Protein AF-A0A7X6MVQ8-F1 (afdb_monomer_lite)

pLDDT: mean 92.07, std 9.12, range [51.03, 98.12]

Organism: NCBI:txid1936207

Secondary structure (DSSP, 8-state):
-HHHHHHHHHHHHHHHHHHHHHHHHHHHHHHHHHHHHHHHHHHHHHHHHHHHHHHHHHHHHHHHHHHHHHHHHHHHHHHHHHHHHHHHTHHHHHH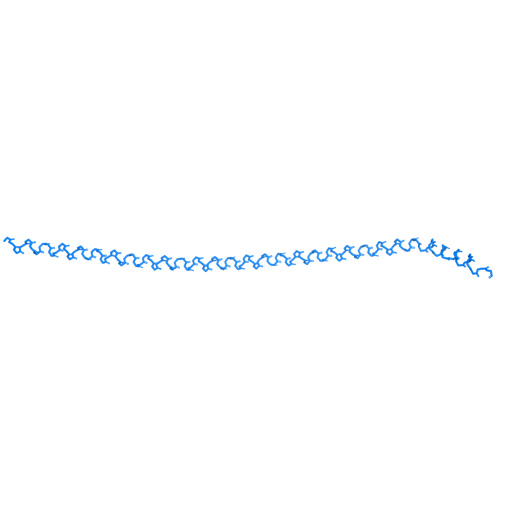HHHHHHHHHH--

Sequence (107 aa):
MANTTLAMMQAIEAEAQAVLAGYELEIDTLKKQAEQDLSALAQAYDQETTEEVARQEEIAQVELERLRQEIQATISANEAAVREALTDRKDDLVQAIVEKVVARYGH

Radius of gyration: 45.19 Å; chains: 1; bounding box: 76×21×135 Å

Foldseek 3Di:
DVVVVVVVVVVVVVVVVVVVVVVVVVVVVVVVVVVVVVVVVVVVVVVVVVVVVVVVVVVVVVVVVVVVVVVVVVVVVVVVVVVVVCVVCVVVVVVVVVVVCCVVPVD

Structure (mmCIF, N/CA/C/O backbone):
data_AF-A0A7X6MVQ8-F1
#
_entry.id   AF-A0A7X6MVQ8-F1
#
loop_
_atom_site.group_PDB
_atom_site.id
_atom_site.type_symbol
_atom_site.label_atom_id
_atom_site.label_alt_id
_atom_site.label_comp_id
_atom_site.label_asym_id
_atom_site.label_entity_id
_atom_site.label_seq_id
_atom_site.pdbx_PDB_ins_code
_atom_site.Cartn_x
_atom_site.Cartn_y
_atom_site.Cartn_z
_atom_site.occupancy
_atom_site.B_iso_or_equiv
_atom_site.auth_seq_id
_atom_site.auth_comp_id
_atom_site.auth_asym_id
_atom_site.auth_atom_id
_atom_site.pdbx_PDB_model_num
ATOM 1 N N . MET A 1 1 ? -39.024 -5.593 64.700 1.00 51.03 1 MET A N 1
ATOM 2 C CA . MET A 1 1 ? -37.770 -6.256 64.284 1.00 51.03 1 MET A CA 1
ATOM 3 C C . MET A 1 1 ? -37.847 -6.807 62.856 1.00 51.03 1 MET A C 1
ATOM 5 O O . MET A 1 1 ? -36.961 -6.501 62.083 1.00 51.03 1 MET A O 1
ATOM 9 N N . ALA A 1 2 ? -38.884 -7.560 62.455 1.00 58.03 2 ALA A N 1
ATOM 10 C CA . ALA A 1 2 ? -38.951 -8.125 61.092 1.00 58.03 2 ALA A CA 1
ATOM 11 C C . ALA A 1 2 ? -39.101 -7.075 59.962 1.00 58.03 2 ALA A C 1
ATOM 13 O O . ALA A 1 2 ? -38.436 -7.181 58.936 1.00 58.03 2 ALA A O 1
ATOM 14 N N . ASN A 1 3 ? -39.901 -6.018 60.173 1.00 62.91 3 ASN A N 1
ATOM 15 C CA . ASN A 1 3 ? -40.107 -4.957 59.169 1.00 62.91 3 ASN A CA 1
ATOM 16 C C . ASN A 1 3 ? -38.849 -4.126 58.862 1.00 62.91 3 ASN A C 1
ATOM 18 O O . ASN A 1 3 ? -38.723 -3.597 57.765 1.00 62.91 3 ASN A O 1
ATOM 22 N N . THR A 1 4 ? -37.914 -4.006 59.806 1.00 76.94 4 THR A N 1
ATOM 23 C CA . THR A 1 4 ? -36.676 -3.233 59.614 1.00 76.94 4 THR A CA 1
ATOM 24 C C . THR A 1 4 ? -35.639 -4.005 58.800 1.00 76.94 4 THR A C 1
ATOM 26 O O . THR A 1 4 ? -34.934 -3.411 57.995 1.00 76.94 4 THR A O 1
ATOM 29 N N . THR A 1 5 ? -35.578 -5.330 58.953 1.00 82.88 5 THR A N 1
ATOM 30 C CA . THR A 1 5 ? -34.647 -6.177 58.192 1.00 82.88 5 THR A CA 1
ATOM 31 C C . THR A 1 5 ? -35.041 -6.274 56.718 1.00 82.88 5 THR A C 1
ATOM 33 O O . THR A 1 5 ? -34.176 -6.159 55.855 1.00 82.88 5 THR A O 1
ATOM 36 N N . LEU A 1 6 ? -36.338 -6.413 56.418 1.00 88.62 6 LEU A N 1
ATOM 37 C CA . LEU A 1 6 ? -36.832 -6.459 55.037 1.00 88.62 6 LEU A CA 1
ATOM 38 C C . LEU A 1 6 ? -36.571 -5.137 54.292 1.00 88.62 6 LEU A C 1
ATOM 40 O O . LEU A 1 6 ? -36.106 -5.150 53.157 1.00 88.62 6 LEU A O 1
ATOM 44 N N . ALA A 1 7 ? -36.808 -3.997 54.950 1.00 87.88 7 ALA A N 1
ATOM 45 C CA . ALA A 1 7 ? -36.549 -2.677 54.374 1.00 87.88 7 ALA A CA 1
ATOM 46 C C . ALA A 1 7 ? -35.053 -2.442 54.088 1.00 87.88 7 ALA A C 1
ATOM 48 O O . ALA A 1 7 ? -34.707 -1.869 53.059 1.00 87.88 7 ALA A O 1
ATOM 49 N N . MET A 1 8 ? -34.158 -2.922 54.963 1.00 90.56 8 MET A N 1
ATOM 50 C CA . MET A 1 8 ? -32.712 -2.864 54.711 1.00 90.56 8 MET A CA 1
ATOM 51 C C . MET A 1 8 ? -32.296 -3.740 53.525 1.00 90.56 8 MET A C 1
ATOM 53 O O . MET A 1 8 ? -31.479 -3.306 52.721 1.00 90.56 8 MET A O 1
ATOM 57 N N . MET A 1 9 ? -32.868 -4.940 53.381 1.00 91.12 9 MET A N 1
ATOM 58 C CA . MET A 1 9 ? -32.602 -5.798 52.218 1.00 91.12 9 MET A CA 1
ATOM 59 C C . MET A 1 9 ? -33.041 -5.133 50.909 1.00 91.12 9 MET A C 1
ATOM 61 O O . MET A 1 9 ? -32.263 -5.100 49.962 1.00 91.12 9 MET A O 1
ATOM 65 N N . GLN A 1 10 ? -34.229 -4.523 50.878 1.00 92.81 10 GLN A N 1
ATOM 66 C CA . GLN A 1 10 ? -34.721 -3.802 49.698 1.00 92.81 10 GLN A CA 1
ATOM 67 C C . GLN A 1 10 ? -33.856 -2.587 49.341 1.00 92.81 10 GLN A C 1
ATOM 69 O O . GLN A 1 10 ? -33.624 -2.323 48.165 1.00 92.81 10 GLN A O 1
ATOM 74 N N . ALA A 1 11 ? -33.353 -1.859 50.342 1.00 92.81 11 ALA A N 1
ATOM 75 C CA . ALA A 1 11 ? -32.436 -0.746 50.109 1.00 92.81 11 ALA A CA 1
ATOM 76 C C . ALA A 1 11 ? -31.113 -1.219 49.481 1.00 92.81 11 ALA A C 1
ATOM 78 O O . ALA A 1 11 ? -30.638 -0.613 48.525 1.00 92.81 11 ALA A O 1
ATOM 79 N N . ILE A 1 12 ? -30.562 -2.337 49.968 1.00 93.56 12 ILE A N 1
ATOM 80 C CA . ILE A 1 12 ? -29.343 -2.942 49.413 1.00 93.56 12 ILE A CA 1
ATOM 81 C C . ILE A 1 12 ? -29.574 -3.421 47.974 1.00 93.56 12 ILE A C 1
ATOM 83 O O . ILE A 1 12 ? -28.730 -3.189 47.114 1.00 93.56 12 ILE A O 1
ATOM 87 N N . GLU A 1 13 ? -30.710 -4.063 47.691 1.00 93.94 13 GLU A N 1
ATOM 88 C CA . GLU A 1 13 ? -31.059 -4.505 46.334 1.00 93.94 13 GLU A CA 1
ATOM 89 C C . GLU A 1 13 ? -31.194 -3.328 45.363 1.00 93.94 13 GLU A C 1
ATOM 91 O O . GLU A 1 13 ? -30.667 -3.390 44.252 1.00 93.94 13 GLU A O 1
ATOM 96 N N . ALA A 1 14 ? -31.848 -2.243 45.784 1.00 94.56 14 ALA A N 1
ATOM 97 C CA . ALA A 1 14 ? -31.998 -1.042 44.968 1.00 94.56 14 ALA A CA 1
ATOM 98 C C . ALA A 1 14 ? -30.644 -0.381 44.667 1.00 94.56 14 ALA A C 1
ATOM 100 O O . ALA A 1 14 ? -30.389 0.028 43.534 1.00 94.56 14 ALA A O 1
ATOM 101 N N . GLU A 1 15 ? -29.753 -0.309 45.656 1.00 95.62 15 GLU A N 1
ATOM 102 C CA . GLU A 1 15 ? -28.421 0.265 45.474 1.00 95.62 15 GLU A CA 1
ATOM 103 C C . GLU A 1 15 ? -27.529 -0.625 44.596 1.00 95.62 15 GLU A C 1
ATOM 105 O O . GLU A 1 15 ? -26.852 -0.128 43.699 1.00 95.62 15 GLU A O 1
ATOM 110 N N . ALA A 1 16 ? -27.606 -1.949 44.752 1.00 95.25 16 ALA A N 1
ATOM 111 C CA . ALA A 1 16 ? -26.922 -2.889 43.868 1.00 95.25 16 ALA A CA 1
ATOM 112 C C . ALA A 1 16 ? -27.409 -2.774 42.411 1.00 95.25 16 ALA A C 1
ATOM 114 O O . ALA A 1 16 ? -26.594 -2.777 41.489 1.00 95.25 16 ALA A O 1
ATOM 115 N N . GLN A 1 17 ? -28.719 -2.623 42.191 1.00 96.00 17 GLN A N 1
ATOM 116 C CA . GLN A 1 17 ? -29.278 -2.385 40.855 1.00 96.00 17 GLN A CA 1
ATOM 117 C C . GLN A 1 17 ? -28.807 -1.056 40.262 1.00 96.00 17 GLN A C 1
ATOM 119 O O . GLN A 1 17 ? -28.470 -1.006 39.080 1.00 96.00 17 GLN A O 1
ATOM 124 N N . ALA A 1 18 ? -28.737 0.006 41.069 1.00 96.19 18 ALA A N 1
ATOM 125 C CA . ALA A 1 18 ? -28.231 1.300 40.621 1.00 96.19 18 ALA A CA 1
ATOM 126 C C . ALA A 1 18 ? -26.756 1.220 40.194 1.00 96.19 18 ALA A C 1
ATOM 128 O O . ALA A 1 18 ? -26.383 1.771 39.159 1.00 96.19 18 ALA A O 1
ATOM 129 N N . VAL A 1 19 ? -25.930 0.486 40.946 1.00 96.75 19 VAL A N 1
ATOM 130 C CA . VAL A 1 19 ? -24.521 0.245 40.602 1.00 96.75 19 VAL A CA 1
ATOM 131 C C . VAL A 1 19 ? -24.394 -0.552 39.301 1.00 96.75 19 VAL A C 1
ATOM 133 O O . VAL A 1 19 ? -23.604 -0.180 38.434 1.00 96.75 19 VAL A O 1
ATOM 136 N N . LEU A 1 20 ? -25.190 -1.612 39.123 1.00 96.44 20 LEU A N 1
ATOM 137 C CA . LEU A 1 20 ? -25.191 -2.403 37.887 1.00 96.44 20 LEU A CA 1
ATOM 138 C C . LEU A 1 20 ? -25.592 -1.563 36.670 1.00 96.44 20 LEU A C 1
ATOM 140 O O . LEU A 1 20 ? -24.889 -1.588 35.662 1.00 96.44 20 LEU A O 1
ATOM 144 N N . ALA A 1 21 ? -26.657 -0.767 36.784 1.00 96.56 21 ALA A N 1
ATOM 145 C CA . ALA A 1 21 ? -27.085 0.136 35.717 1.00 96.56 21 ALA A CA 1
ATOM 146 C C . ALA A 1 21 ? -26.007 1.182 35.374 1.00 96.56 21 ALA A C 1
ATOM 148 O O . ALA A 1 21 ? -25.824 1.527 34.206 1.00 96.56 21 ALA A O 1
ATOM 149 N N . GLY A 1 22 ? -25.263 1.660 36.379 1.00 97.62 22 GLY A N 1
ATOM 150 C CA . GLY A 1 22 ? -24.115 2.546 36.181 1.00 97.62 22 GLY A CA 1
ATOM 151 C C . GLY A 1 22 ? -23.009 1.896 35.347 1.00 97.62 22 GLY A C 1
ATOM 152 O O . GLY A 1 22 ? -22.552 2.488 34.369 1.00 97.62 22 GLY A O 1
ATOM 153 N N . TYR A 1 23 ? -22.629 0.659 35.676 1.00 97.50 23 TYR A N 1
ATOM 154 C CA . TYR A 1 23 ? -21.627 -0.081 34.905 1.00 97.50 23 TYR A CA 1
ATOM 155 C C . TYR A 1 23 ? -22.093 -0.411 33.486 1.00 97.50 23 TYR A C 1
ATOM 157 O O . TYR A 1 23 ? -21.300 -0.323 32.553 1.00 97.50 23 TYR A O 1
ATOM 165 N N . GLU A 1 24 ? -23.364 -0.764 33.289 1.00 97.38 24 GLU A N 1
ATOM 166 C CA . GLU A 1 24 ? -23.912 -1.008 31.949 1.00 97.38 24 GLU A CA 1
ATOM 167 C C . GLU A 1 24 ? -23.827 0.240 31.062 1.00 97.38 24 GLU A C 1
ATOM 169 O O . GLU A 1 24 ? -23.428 0.145 29.898 1.00 97.38 24 GLU A O 1
ATOM 174 N N . LEU A 1 25 ? -24.130 1.415 31.622 1.00 97.69 25 LEU A N 1
ATOM 175 C CA . LEU A 1 25 ? -23.997 2.690 30.920 1.00 97.69 25 LEU A CA 1
ATOM 176 C C . LEU A 1 25 ? -22.535 3.006 30.574 1.00 97.69 25 LEU A C 1
ATOM 178 O O . LEU A 1 25 ? -22.242 3.466 29.467 1.00 97.69 25 LEU A O 1
ATOM 182 N N . GLU A 1 26 ? -21.614 2.759 31.504 1.00 97.75 26 GLU A N 1
ATOM 183 C CA . GLU A 1 26 ? -20.181 2.966 31.284 1.00 97.75 26 GLU A CA 1
ATOM 184 C C . GLU A 1 26 ? -19.651 2.036 30.185 1.00 97.75 26 GLU A C 1
ATOM 186 O O . GLU A 1 26 ? -18.960 2.486 29.272 1.00 97.75 26 GLU A O 1
ATOM 191 N N . ILE A 1 27 ? -20.055 0.762 30.203 1.00 97.50 27 ILE A N 1
ATOM 192 C CA . ILE A 1 27 ? -19.717 -0.214 29.161 1.00 97.50 27 ILE A CA 1
ATOM 193 C C . ILE A 1 27 ? -20.225 0.250 27.792 1.00 97.50 27 ILE A C 1
ATOM 195 O O . ILE A 1 27 ? -19.478 0.185 26.816 1.00 97.50 27 ILE A O 1
ATOM 199 N N . ASP A 1 28 ? -21.475 0.705 27.694 1.00 97.75 28 ASP A N 1
ATOM 200 C CA . ASP A 1 28 ? -22.044 1.174 26.424 1.00 97.75 28 ASP A CA 1
ATOM 201 C C . ASP A 1 28 ? -21.329 2.432 25.908 1.00 97.75 28 ASP A C 1
ATOM 203 O O . ASP A 1 28 ? -21.024 2.549 24.719 1.00 97.75 28 ASP A O 1
ATOM 207 N N . THR A 1 29 ? -20.981 3.345 26.815 1.00 97.81 29 THR A N 1
ATOM 208 C CA . THR A 1 29 ? -20.226 4.560 26.484 1.00 97.81 29 THR A CA 1
ATOM 209 C C . THR A 1 29 ? -18.833 4.218 25.961 1.00 97.81 29 THR A C 1
ATOM 211 O O . THR A 1 29 ? -18.431 4.716 24.911 1.00 97.81 29 THR A O 1
ATOM 214 N N . LEU A 1 30 ? -18.113 3.323 26.644 1.00 97.94 30 LEU A N 1
ATOM 215 C CA . LEU A 1 30 ? -16.781 2.883 26.228 1.00 97.94 30 LEU A CA 1
ATOM 216 C C . LEU A 1 30 ? -16.809 2.149 24.887 1.00 97.94 30 LEU A C 1
ATOM 218 O O . LEU A 1 30 ? -15.915 2.350 24.070 1.00 97.94 30 LEU A O 1
ATOM 222 N N . LYS A 1 31 ? -17.839 1.334 24.625 1.00 97.69 31 LYS A N 1
ATOM 223 C CA . LYS A 1 31 ? -18.011 0.672 23.324 1.00 97.69 31 LYS A CA 1
ATOM 224 C C . LYS A 1 31 ? -18.194 1.681 22.198 1.00 97.69 31 LYS A C 1
ATOM 226 O O . LYS A 1 31 ? -17.491 1.595 21.199 1.00 97.69 31 LYS A O 1
ATOM 231 N N . LYS A 1 32 ? -19.080 2.663 22.382 1.00 97.81 32 LYS A N 1
ATOM 232 C CA . LYS A 1 32 ? -19.300 3.729 21.394 1.00 97.81 32 LYS A CA 1
ATOM 233 C C . LYS A 1 32 ? -18.037 4.543 21.148 1.00 97.81 32 LYS A C 1
ATOM 235 O O . LYS A 1 32 ? -17.730 4.842 19.999 1.00 97.81 32 LYS A O 1
ATOM 240 N N . GLN A 1 33 ? -17.294 4.868 22.206 1.00 97.94 33 GLN A N 1
ATOM 241 C CA . GLN A 1 33 ? -16.025 5.577 22.072 1.00 97.94 33 GLN A CA 1
ATOM 242 C C . GLN A 1 33 ? -15.011 4.741 21.284 1.00 97.94 33 GLN A C 1
ATOM 244 O O . GLN A 1 33 ? -14.423 5.238 20.332 1.00 97.94 33 GLN A O 1
ATOM 249 N N . ALA A 1 34 ? -14.868 3.454 21.610 1.00 97.69 34 ALA A N 1
ATOM 250 C CA . ALA A 1 34 ? -13.965 2.559 20.894 1.00 97.69 34 ALA A CA 1
ATOM 251 C C . ALA A 1 34 ? -14.344 2.408 19.410 1.00 97.69 34 ALA A C 1
ATOM 253 O O . ALA A 1 34 ? -13.468 2.400 18.551 1.00 97.69 34 ALA A O 1
ATOM 254 N N . GLU A 1 35 ? -15.637 2.318 19.088 1.00 97.81 35 GLU A N 1
ATOM 255 C CA . GLU A 1 35 ? -16.119 2.279 17.702 1.00 97.81 35 GLU A CA 1
ATOM 256 C C . GLU A 1 35 ? -15.801 3.576 16.945 1.00 97.81 35 GLU A C 1
ATOM 258 O O . GLU A 1 35 ? -15.361 3.527 15.794 1.00 97.81 35 GLU A O 1
ATOM 263 N N . GLN A 1 36 ? -15.978 4.733 17.588 1.00 97.94 36 GLN A N 1
ATOM 264 C CA . GLN A 1 36 ? -15.627 6.031 17.009 1.00 97.94 36 GLN A CA 1
ATOM 265 C C . GLN A 1 36 ? -14.121 6.157 16.775 1.00 97.94 36 GLN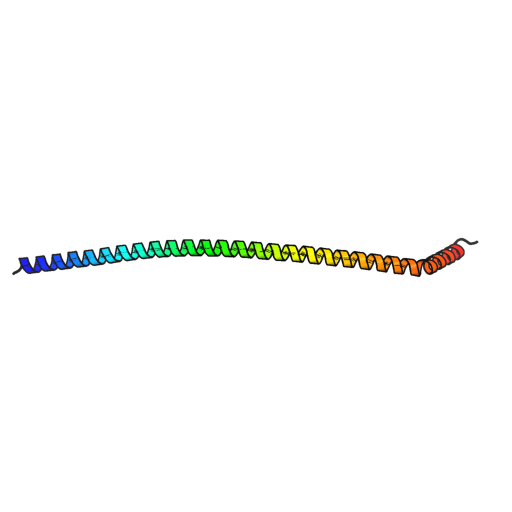 A C 1
ATOM 267 O O . GLN A 1 36 ? -13.708 6.554 15.685 1.00 97.94 36 GLN A O 1
ATOM 272 N N . ASP A 1 37 ? -13.310 5.770 17.758 1.00 97.75 37 ASP A N 1
ATOM 273 C CA . ASP A 1 37 ? -11.852 5.827 17.676 1.00 97.75 37 ASP A CA 1
ATOM 274 C C . ASP A 1 37 ? -11.331 4.894 16.572 1.00 97.75 37 ASP A C 1
ATOM 276 O O . ASP A 1 37 ? -10.493 5.294 15.764 1.00 97.75 37 ASP A O 1
ATOM 280 N N . LEU A 1 38 ? -11.874 3.674 16.470 1.00 98.00 38 LEU A N 1
ATOM 281 C CA . LEU A 1 38 ? -11.541 2.735 15.396 1.00 98.00 38 LEU A CA 1
ATOM 282 C C . LEU A 1 38 ? -11.945 3.269 14.022 1.00 98.00 38 LEU A C 1
ATOM 284 O O . LEU A 1 38 ? -11.172 3.151 13.072 1.00 98.00 38 LEU A O 1
ATOM 288 N N . SER A 1 39 ? -13.128 3.876 13.903 1.00 97.38 39 SER A N 1
ATOM 289 C CA . SER A 1 39 ? -13.571 4.479 12.644 1.00 97.38 39 SER A CA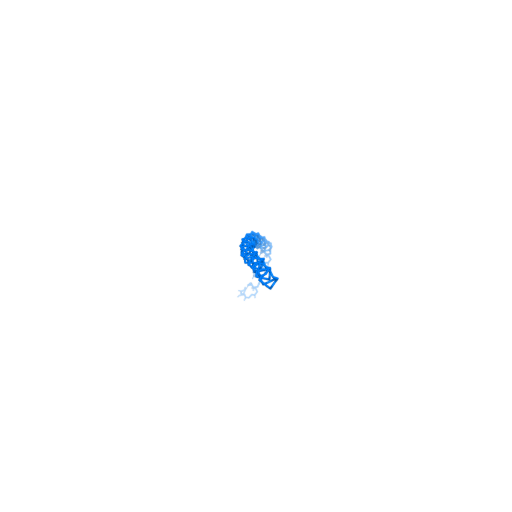 1
ATOM 290 C C . SER A 1 39 ? -12.680 5.650 12.231 1.00 97.38 39 SER A C 1
ATOM 292 O O . SER A 1 39 ? -12.372 5.788 11.048 1.00 97.38 39 SER A O 1
ATOM 294 N N . ALA A 1 40 ? -12.275 6.499 13.176 1.00 97.56 40 ALA A N 1
ATOM 295 C CA . ALA A 1 40 ? -11.375 7.616 12.905 1.00 97.56 40 ALA A CA 1
ATOM 296 C C . ALA A 1 40 ? -9.984 7.117 12.491 1.00 97.56 40 ALA A C 1
ATOM 298 O O . ALA A 1 40 ? -9.405 7.619 11.528 1.00 97.56 40 ALA A O 1
ATOM 299 N N . LEU A 1 41 ? -9.477 6.088 13.173 1.00 97.94 41 LEU A N 1
ATOM 300 C CA . LEU A 1 41 ? -8.192 5.477 12.861 1.00 97.94 41 LEU A CA 1
ATOM 301 C C . LEU A 1 41 ? -8.192 4.826 11.472 1.00 97.94 41 LEU A C 1
ATOM 303 O O . LEU A 1 41 ? -7.246 5.015 10.714 1.00 97.94 41 LEU A O 1
ATOM 307 N N . ALA A 1 42 ? -9.260 4.110 11.112 1.00 97.06 42 ALA A N 1
ATOM 308 C CA . ALA A 1 42 ? -9.407 3.523 9.781 1.00 97.06 42 ALA A CA 1
ATOM 309 C C . ALA A 1 42 ? -9.380 4.600 8.684 1.00 97.06 42 ALA A C 1
ATOM 311 O O . ALA A 1 42 ? -8.630 4.475 7.722 1.00 97.06 42 ALA A O 1
ATOM 312 N N . GLN A 1 43 ? -10.119 5.700 8.868 1.00 97.44 43 GLN A N 1
ATOM 313 C CA . GLN A 1 43 ? -10.120 6.814 7.914 1.00 97.44 43 GLN A CA 1
ATOM 314 C C . GLN A 1 43 ? -8.744 7.474 7.779 1.00 97.44 43 GLN A C 1
ATOM 316 O O . GLN A 1 43 ? -8.348 7.827 6.670 1.00 97.44 43 GLN A O 1
ATOM 321 N N . ALA A 1 44 ? -8.013 7.633 8.884 1.00 97.69 44 ALA A N 1
ATOM 322 C CA . ALA A 1 44 ? -6.661 8.181 8.856 1.00 97.69 44 ALA A CA 1
ATOM 323 C C . ALA A 1 44 ? -5.699 7.269 8.078 1.00 97.69 44 ALA A C 1
ATOM 325 O O . ALA A 1 44 ? -4.956 7.754 7.227 1.00 97.69 44 ALA A O 1
ATOM 326 N N . TYR A 1 45 ? -5.761 5.953 8.306 1.00 97.56 45 TYR A N 1
ATOM 327 C CA . TYR A 1 45 ? -4.949 4.990 7.559 1.00 97.56 45 TYR A CA 1
ATOM 328 C C . TYR A 1 45 ? -5.301 4.943 6.073 1.00 97.56 45 TYR A C 1
ATOM 330 O O . TYR A 1 45 ? -4.396 4.874 5.241 1.00 97.56 45 TYR A O 1
ATOM 338 N N . ASP A 1 46 ? -6.585 5.007 5.718 1.00 97.56 46 ASP A N 1
ATOM 339 C CA . ASP A 1 46 ? -7.016 5.048 4.318 1.00 97.56 46 ASP A CA 1
ATOM 340 C C . ASP A 1 46 ? -6.487 6.308 3.613 1.00 97.56 46 ASP A C 1
ATOM 342 O O . ASP A 1 46 ? -6.013 6.236 2.475 1.00 97.56 46 ASP A O 1
ATOM 346 N N . GLN A 1 47 ? -6.517 7.460 4.293 1.00 97.31 47 GLN A N 1
ATOM 347 C CA . GLN A 1 47 ? -5.959 8.714 3.779 1.00 97.31 47 GLN A CA 1
ATOM 348 C C . GLN A 1 47 ? -4.443 8.623 3.594 1.00 97.31 47 GLN A C 1
ATOM 350 O O . GLN A 1 47 ? -3.955 8.880 2.496 1.00 97.31 47 GLN A O 1
ATOM 355 N N . GLU A 1 48 ? -3.708 8.193 4.622 1.00 97.62 48 GLU A N 1
ATOM 356 C CA . GLU A 1 48 ? -2.250 8.044 4.561 1.00 97.62 48 GLU A CA 1
ATOM 357 C C . GLU A 1 48 ? -1.832 7.068 3.453 1.00 97.62 48 GLU A C 1
ATOM 359 O O . GLU A 1 48 ? -0.919 7.348 2.676 1.00 97.62 48 GLU A O 1
ATOM 364 N N . THR A 1 49 ? -2.551 5.950 3.324 1.00 97.00 49 THR A N 1
ATOM 365 C CA . THR A 1 49 ? -2.307 4.958 2.271 1.00 97.00 49 THR A CA 1
ATOM 366 C C . THR A 1 49 ? -2.553 5.555 0.889 1.00 97.00 49 THR A C 1
ATOM 368 O O . THR A 1 49 ? -1.747 5.355 -0.016 1.00 97.00 49 THR A O 1
ATOM 371 N N . THR A 1 50 ? -3.639 6.311 0.714 1.00 97.38 50 THR A N 1
ATOM 372 C CA . THR A 1 50 ? -3.960 6.954 -0.568 1.00 97.38 50 THR A CA 1
ATOM 373 C C . THR A 1 50 ? -2.892 7.973 -0.959 1.00 97.38 50 THR A C 1
ATOM 375 O O . THR A 1 50 ? -2.460 8.005 -2.112 1.00 97.38 50 THR A O 1
ATOM 378 N N . GLU A 1 51 ? -2.430 8.782 -0.006 1.00 97.69 51 GLU A N 1
ATOM 379 C CA . GLU A 1 51 ? -1.349 9.738 -0.236 1.00 97.69 51 GLU A CA 1
ATOM 380 C C . GLU A 1 51 ? -0.034 9.044 -0.592 1.00 97.69 51 GLU A C 1
ATOM 382 O O . GLU A 1 51 ? 0.660 9.479 -1.511 1.00 97.69 51 GLU A O 1
ATOM 387 N N . GLU A 1 52 ? 0.315 7.962 0.105 1.00 97.50 52 GLU A N 1
ATOM 388 C CA . GLU A 1 52 ? 1.542 7.222 -0.177 1.00 97.50 52 GLU A CA 1
ATOM 389 C C . GLU A 1 52 ? 1.493 6.552 -1.551 1.00 97.50 52 GLU A C 1
ATOM 391 O O . GLU A 1 52 ? 2.460 6.643 -2.303 1.00 97.50 52 GLU A O 1
ATOM 396 N N . VAL A 1 53 ? 0.360 5.956 -1.931 1.00 98.00 53 VAL A N 1
ATOM 397 C CA . VAL A 1 53 ? 0.174 5.397 -3.278 1.00 98.00 53 VAL A CA 1
ATOM 398 C C . VAL A 1 53 ? 0.353 6.482 -4.339 1.00 98.00 53 VAL A C 1
ATOM 400 O O . VAL A 1 53 ? 1.125 6.280 -5.275 1.00 98.00 53 VAL A O 1
ATOM 403 N N . ALA A 1 54 ? -0.271 7.651 -4.171 1.00 97.75 54 ALA A N 1
ATOM 404 C CA . ALA A 1 54 ? -0.123 8.760 -5.112 1.00 97.75 54 ALA A CA 1
ATOM 405 C C . ALA A 1 54 ? 1.336 9.244 -5.221 1.00 97.75 54 ALA A C 1
ATOM 407 O O . ALA A 1 54 ? 1.830 9.476 -6.326 1.00 97.75 54 ALA A O 1
ATOM 408 N N . ARG A 1 55 ? 2.060 9.337 -4.094 1.00 97.69 55 ARG A N 1
ATOM 409 C CA . ARG A 1 55 ? 3.496 9.675 -4.085 1.00 97.69 55 ARG A CA 1
ATOM 410 C C . ARG A 1 55 ? 4.330 8.643 -4.842 1.00 97.69 55 ARG A C 1
ATOM 412 O O . ARG A 1 55 ? 5.191 9.014 -5.637 1.00 97.69 55 ARG A O 1
ATOM 419 N N . GLN A 1 56 ? 4.085 7.355 -4.613 1.00 97.56 56 GLN A N 1
ATOM 420 C CA . GLN A 1 56 ? 4.808 6.282 -5.298 1.00 97.56 56 GLN A CA 1
ATOM 421 C C . GLN A 1 56 ? 4.512 6.268 -6.803 1.00 97.56 56 GLN A C 1
ATOM 423 O O . GLN A 1 56 ? 5.423 6.056 -7.603 1.00 97.56 56 GLN A O 1
ATOM 428 N N . GLU A 1 57 ? 3.269 6.540 -7.207 1.00 97.81 57 GLU A N 1
ATOM 429 C CA . GLU A 1 57 ? 2.899 6.683 -8.617 1.00 97.81 57 GLU A CA 1
ATOM 430 C C . GLU A 1 57 ? 3.627 7.853 -9.285 1.00 97.81 57 GLU A C 1
ATOM 432 O O . GLU A 1 57 ? 4.147 7.692 -10.390 1.00 97.81 57 GLU A O 1
ATOM 437 N N . GLU A 1 58 ? 3.722 9.006 -8.619 1.00 98.00 58 GLU A N 1
ATOM 438 C CA . GLU A 1 58 ? 4.463 10.164 -9.129 1.00 98.00 58 GLU A CA 1
ATOM 439 C C . GLU A 1 58 ? 5.955 9.843 -9.299 1.00 98.00 58 GLU A C 1
ATOM 441 O O . GLU A 1 58 ? 6.523 10.071 -10.370 1.00 98.00 58 GLU A O 1
ATOM 446 N N . ILE A 1 59 ? 6.582 9.238 -8.283 1.00 97.94 59 ILE A N 1
ATOM 447 C CA . ILE A 1 59 ? 7.989 8.814 -8.342 1.00 97.94 59 ILE A CA 1
ATOM 448 C C . ILE A 1 59 ? 8.208 7.841 -9.503 1.00 97.94 59 ILE A C 1
ATOM 450 O O . ILE A 1 59 ? 9.149 8.003 -10.285 1.00 97.94 59 ILE A O 1
ATOM 454 N N . ALA A 1 60 ? 7.330 6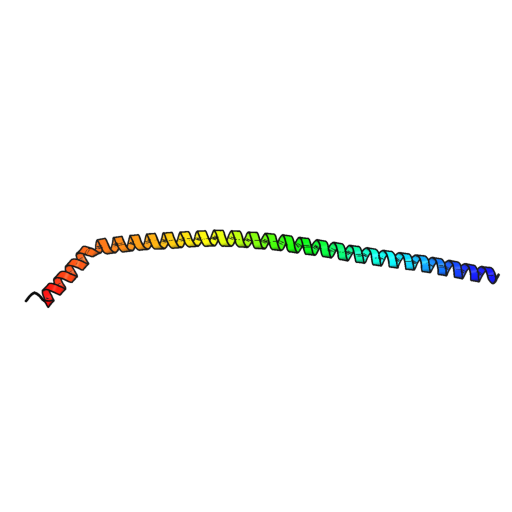.847 -9.645 1.00 97.69 60 ALA A N 1
ATOM 455 C CA . ALA A 1 60 ? 7.418 5.868 -10.717 1.00 97.69 60 ALA A CA 1
ATOM 456 C C . ALA A 1 60 ? 7.276 6.521 -12.098 1.00 97.69 60 ALA A C 1
ATOM 458 O O . ALA A 1 60 ? 8.024 6.173 -13.010 1.00 97.69 60 ALA A O 1
ATOM 459 N N . GLN A 1 61 ? 6.362 7.482 -12.264 1.00 97.75 61 GLN A N 1
ATOM 460 C CA . GLN A 1 61 ? 6.194 8.211 -13.524 1.00 97.75 61 GLN A CA 1
ATOM 461 C C . GLN A 1 61 ? 7.431 9.038 -13.879 1.00 97.75 61 GLN A C 1
ATOM 463 O O . GLN A 1 61 ? 7.890 8.980 -15.022 1.00 97.75 61 GLN A O 1
ATOM 468 N N . VAL A 1 62 ? 8.003 9.759 -12.912 1.00 98.00 62 VAL A N 1
ATOM 469 C CA . VAL A 1 62 ? 9.235 10.537 -13.112 1.00 98.00 62 VAL A CA 1
ATOM 470 C C . VAL A 1 62 ? 10.388 9.627 -13.535 1.00 98.00 62 VAL A C 1
ATOM 472 O O . VAL A 1 62 ? 11.093 9.929 -14.500 1.00 98.00 62 VAL A O 1
ATOM 475 N N . GLU A 1 63 ? 10.557 8.490 -12.862 1.00 97.62 63 GLU A N 1
ATOM 476 C CA . GLU A 1 63 ? 11.611 7.528 -13.185 1.00 97.62 63 GLU A CA 1
ATOM 477 C C . GLU A 1 63 ? 11.408 6.896 -14.569 1.00 97.62 63 GLU A C 1
ATOM 479 O O . GLU A 1 63 ? 12.361 6.716 -15.329 1.00 97.62 63 GLU A O 1
ATOM 484 N N . LEU A 1 64 ? 10.161 6.612 -14.942 1.00 98.00 64 LEU A N 1
ATOM 485 C CA . LEU A 1 64 ? 9.825 6.055 -16.248 1.00 98.00 64 LEU A CA 1
ATOM 486 C C . LEU A 1 64 ? 10.149 7.050 -17.371 1.00 98.00 64 LEU A C 1
ATOM 488 O O . LEU A 1 64 ? 10.757 6.670 -18.374 1.00 98.00 64 LEU A O 1
ATOM 492 N N . GLU A 1 65 ? 9.814 8.329 -17.198 1.00 97.75 65 GLU A N 1
ATOM 493 C CA . GLU A 1 65 ? 10.183 9.377 -18.154 1.00 97.75 65 GLU A CA 1
ATOM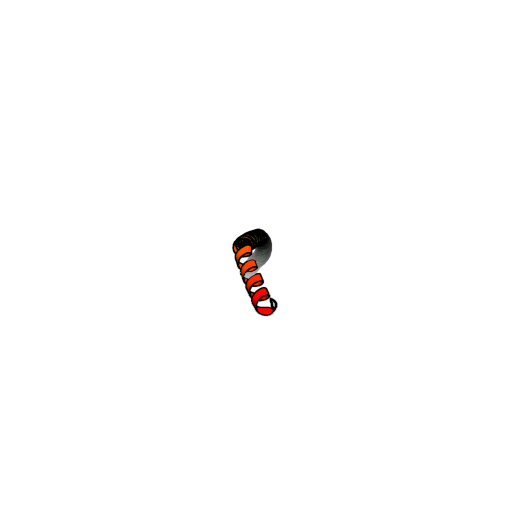 494 C C . GLU A 1 65 ? 11.701 9.575 -18.240 1.00 97.75 65 GLU A C 1
ATOM 496 O O . GLU A 1 65 ? 12.243 9.692 -19.343 1.00 97.75 65 GLU A O 1
ATOM 501 N N . ARG A 1 66 ? 12.414 9.517 -17.108 1.00 98.12 66 ARG A N 1
ATOM 502 C CA . ARG A 1 66 ? 13.884 9.547 -17.080 1.00 98.12 66 ARG A CA 1
ATOM 503 C C . ARG A 1 66 ? 14.475 8.401 -17.907 1.00 98.12 66 ARG A C 1
ATOM 505 O O . ARG A 1 66 ? 15.284 8.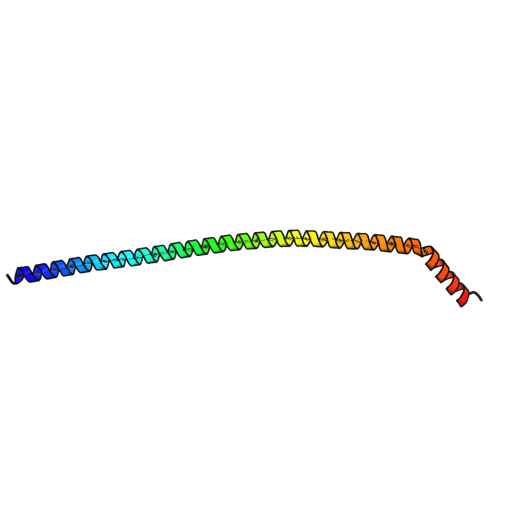641 -18.802 1.00 98.12 66 ARG A O 1
ATOM 512 N N . LEU A 1 67 ? 14.022 7.170 -17.672 1.00 97.62 67 LEU A N 1
ATOM 513 C CA . LEU A 1 67 ? 14.479 5.983 -18.403 1.00 97.62 67 LEU A CA 1
ATOM 514 C C . LEU A 1 67 ? 14.146 6.058 -19.900 1.00 97.62 67 LEU A C 1
ATOM 516 O O . LEU A 1 67 ? 14.967 5.681 -20.737 1.00 97.62 67 LEU A O 1
ATOM 520 N N . ARG A 1 68 ? 12.969 6.582 -20.269 1.00 97.19 68 ARG A N 1
ATOM 521 C CA . ARG A 1 68 ? 12.599 6.813 -21.677 1.00 97.19 68 ARG A CA 1
ATOM 522 C C . ARG A 1 68 ? 13.565 7.773 -22.364 1.00 97.19 68 ARG A C 1
ATOM 524 O O . ARG A 1 68 ? 14.003 7.495 -23.482 1.00 97.19 68 ARG A O 1
ATOM 531 N N . GLN A 1 69 ? 13.919 8.872 -21.703 1.00 97.50 69 GLN A N 1
ATOM 532 C CA . GLN A 1 69 ? 14.877 9.842 -22.235 1.00 97.50 69 GLN A CA 1
ATOM 533 C C . GLN A 1 69 ? 16.275 9.231 -22.396 1.00 97.50 69 GLN A C 1
ATOM 535 O O . GLN A 1 69 ? 16.910 9.433 -23.431 1.00 97.50 69 GLN A O 1
ATOM 540 N N . GLU A 1 70 ? 16.733 8.431 -21.431 1.00 97.75 70 GLU A N 1
ATOM 541 C CA . GLU A 1 70 ? 18.026 7.735 -21.506 1.00 97.75 70 GLU A CA 1
ATOM 542 C C . GLU A 1 70 ? 18.089 6.724 -22.653 1.00 97.75 70 GLU A C 1
ATOM 544 O O . GLU A 1 70 ? 19.085 6.662 -23.383 1.00 97.75 70 GLU A O 1
ATOM 549 N N . ILE A 1 71 ? 17.014 5.961 -22.861 1.00 97.44 71 ILE A N 1
ATOM 550 C CA . ILE A 1 71 ? 16.903 5.038 -23.994 1.00 97.44 71 ILE A CA 1
ATOM 551 C C . ILE A 1 71 ? 16.962 5.819 -25.307 1.00 97.44 71 ILE A C 1
ATOM 553 O O . ILE A 1 71 ? 17.733 5.459 -26.197 1.00 97.44 71 ILE A O 1
ATOM 557 N N . GLN A 1 72 ? 16.204 6.911 -25.426 1.00 97.12 72 GLN A N 1
ATOM 558 C CA . GLN A 1 72 ? 16.183 7.720 -26.643 1.00 97.12 72 GLN A CA 1
ATOM 559 C C . GLN A 1 72 ? 17.553 8.343 -26.948 1.00 97.12 72 GLN A C 1
ATOM 561 O O . GLN A 1 72 ? 17.995 8.333 -28.099 1.00 97.12 72 GLN A O 1
ATOM 566 N N . ALA A 1 73 ? 18.249 8.844 -25.924 1.00 97.00 73 ALA A N 1
ATOM 567 C CA . ALA A 1 73 ? 19.604 9.367 -26.061 1.00 97.00 73 ALA A CA 1
ATOM 568 C C . ALA A 1 73 ? 20.577 8.278 -26.538 1.00 97.00 73 ALA A C 1
ATOM 570 O O . ALA A 1 73 ? 21.365 8.506 -27.456 1.00 97.00 73 ALA A O 1
ATOM 571 N N . THR A 1 74 ? 20.470 7.075 -25.970 1.00 96.69 74 THR A N 1
ATOM 572 C CA . THR A 1 74 ? 21.296 5.920 -26.345 1.00 96.69 74 THR A CA 1
ATOM 573 C C . THR A 1 74 ? 21.042 5.479 -27.787 1.00 96.69 74 THR A C 1
ATOM 575 O O . THR A 1 74 ? 21.990 5.233 -28.532 1.00 96.69 74 THR A O 1
ATOM 578 N N . ILE A 1 75 ? 19.776 5.416 -28.213 1.00 96.00 75 ILE A N 1
ATOM 579 C CA . ILE A 1 75 ? 19.405 5.105 -29.601 1.00 96.00 75 ILE A CA 1
ATOM 580 C C . ILE A 1 75 ? 20.015 6.142 -30.544 1.00 96.00 75 ILE A C 1
ATOM 582 O O . ILE A 1 75 ? 20.697 5.769 -31.496 1.00 96.00 75 ILE A O 1
ATOM 586 N N . SER A 1 76 ? 19.842 7.433 -30.252 1.00 96.06 76 SER A N 1
ATOM 587 C CA . SER A 1 76 ? 20.383 8.505 -31.090 1.00 96.06 76 SER A CA 1
ATOM 588 C C . SER A 1 76 ? 21.910 8.455 -31.186 1.00 96.06 76 SER A C 1
ATOM 590 O O . SER A 1 76 ? 22.460 8.671 -32.267 1.00 96.06 76 SER A O 1
ATOM 592 N N . ALA A 1 77 ? 22.601 8.172 -30.079 1.00 96.50 77 ALA A N 1
ATOM 593 C CA . ALA A 1 77 ? 24.053 8.031 -30.062 1.00 96.50 77 ALA A CA 1
ATOM 594 C C . ALA A 1 77 ? 24.513 6.831 -30.906 1.00 96.50 77 ALA A C 1
ATOM 596 O O . ALA A 1 77 ? 25.425 6.961 -31.722 1.00 96.50 77 ALA A O 1
ATOM 597 N N . ASN A 1 78 ? 23.839 5.686 -30.773 1.00 95.31 78 ASN A N 1
ATOM 598 C CA . ASN A 1 78 ? 24.131 4.498 -31.573 1.00 95.31 78 ASN A CA 1
ATOM 599 C C . ASN A 1 78 ? 23.867 4.728 -33.065 1.00 95.31 78 ASN A C 1
ATOM 601 O O . ASN A 1 78 ? 24.681 4.340 -33.897 1.00 95.31 78 ASN A O 1
ATOM 605 N N . GLU A 1 79 ? 22.764 5.382 -33.429 1.00 95.06 79 GLU A N 1
ATOM 606 C CA . GLU A 1 79 ? 22.482 5.719 -34.825 1.00 95.06 79 GLU A CA 1
ATOM 607 C C . GLU A 1 79 ? 23.527 6.662 -35.425 1.00 95.06 79 GLU A C 1
ATOM 609 O O . GLU A 1 79 ? 23.864 6.525 -36.604 1.00 95.06 79 GLU A O 1
ATOM 614 N N . ALA A 1 80 ? 24.027 7.621 -34.642 1.00 94.06 80 ALA A N 1
ATOM 615 C CA . ALA A 1 80 ? 25.104 8.506 -35.068 1.00 94.06 80 ALA A CA 1
ATOM 616 C C . ALA A 1 80 ? 26.400 7.715 -35.300 1.00 94.06 80 ALA A C 1
ATOM 618 O O . ALA A 1 80 ? 26.983 7.819 -36.378 1.00 94.06 80 ALA A O 1
ATOM 619 N N . ALA A 1 81 ? 26.781 6.850 -34.356 1.00 93.56 81 ALA A N 1
ATOM 620 C CA . ALA A 1 81 ? 27.965 6.000 -34.473 1.00 93.56 81 ALA A CA 1
ATOM 621 C C . ALA A 1 81 ? 27.880 5.028 -35.664 1.00 93.56 81 ALA A C 1
ATOM 623 O O . ALA A 1 81 ? 28.854 4.830 -36.387 1.00 93.56 81 ALA A O 1
ATOM 624 N N . VAL A 1 82 ? 26.703 4.443 -35.922 1.00 93.00 82 VAL A N 1
ATOM 625 C CA . VAL A 1 82 ? 26.477 3.584 -37.097 1.00 93.00 82 VAL A CA 1
ATOM 626 C C . VAL A 1 82 ? 26.613 4.385 -38.391 1.00 93.00 82 VAL A C 1
ATOM 628 O O . VAL A 1 82 ? 27.237 3.909 -39.338 1.00 93.00 82 VAL A O 1
ATOM 631 N N . ARG A 1 83 ? 26.053 5.599 -38.452 1.00 89.81 83 ARG A N 1
ATOM 632 C CA . ARG A 1 83 ? 26.177 6.475 -39.628 1.00 89.81 83 ARG A CA 1
ATOM 633 C C . ARG A 1 83 ? 27.624 6.883 -39.891 1.00 89.81 83 ARG A C 1
ATOM 635 O O . ARG A 1 83 ? 28.040 6.879 -41.049 1.00 89.81 83 ARG A O 1
ATOM 642 N N . GLU A 1 84 ? 28.378 7.198 -38.846 1.00 91.00 84 GLU A N 1
ATOM 643 C CA . GLU A 1 84 ? 29.807 7.500 -38.930 1.00 91.00 84 GLU A CA 1
ATOM 644 C C . GLU A 1 84 ? 30.587 6.290 -39.461 1.00 91.00 84 GLU A C 1
ATOM 646 O O . GLU A 1 84 ? 31.198 6.372 -40.523 1.00 91.00 84 GLU A O 1
ATOM 651 N N . ALA A 1 85 ? 30.424 5.117 -38.841 1.00 86.25 85 ALA A N 1
ATOM 652 C CA . ALA A 1 85 ? 31.099 3.891 -39.268 1.00 86.25 85 ALA A CA 1
ATOM 653 C C . ALA A 1 85 ? 30.754 3.466 -40.710 1.00 86.25 85 ALA A C 1
ATOM 655 O O . ALA A 1 85 ? 31.602 2.932 -41.428 1.00 86.25 85 ALA A O 1
ATOM 656 N N . LEU A 1 86 ? 29.510 3.678 -41.153 1.00 86.44 86 LEU A N 1
ATOM 657 C CA . LEU A 1 86 ? 29.103 3.431 -42.540 1.00 86.44 86 LEU A CA 1
ATOM 658 C C . LEU A 1 86 ? 29.708 4.442 -43.514 1.00 86.44 86 LEU A C 1
ATOM 660 O O . LEU A 1 86 ? 29.972 4.081 -44.659 1.00 86.44 86 LEU A O 1
ATOM 664 N N . THR A 1 87 ? 29.911 5.686 -43.080 1.00 86.44 87 THR A N 1
ATOM 665 C CA . THR A 1 87 ? 30.570 6.720 -43.884 1.00 86.44 87 THR A CA 1
ATOM 666 C C . THR A 1 87 ? 32.046 6.386 -44.060 1.00 86.44 87 THR A C 1
ATOM 668 O O . THR A 1 87 ? 32.527 6.405 -45.190 1.00 86.44 87 THR A O 1
ATOM 671 N N . ASP A 1 88 ? 32.723 5.965 -42.991 1.00 85.31 88 ASP A N 1
ATOM 672 C CA . ASP A 1 88 ? 34.134 5.569 -43.033 1.00 85.31 88 ASP A CA 1
ATOM 673 C C . ASP A 1 88 ? 34.371 4.348 -43.929 1.00 85.31 88 ASP A C 1
ATOM 675 O O . ASP A 1 88 ? 35.347 4.285 -44.669 1.00 85.31 88 ASP A O 1
ATOM 679 N N . ARG A 1 89 ? 33.451 3.375 -43.909 1.00 83.12 89 ARG A N 1
ATOM 680 C CA . ARG A 1 89 ? 33.535 2.157 -44.739 1.00 83.12 89 ARG A CA 1
ATOM 681 C C . ARG A 1 89 ? 32.944 2.314 -46.137 1.00 83.12 89 ARG A C 1
ATOM 683 O O . ARG A 1 89 ? 32.890 1.338 -46.890 1.00 83.12 89 ARG A O 1
ATOM 690 N N . LYS A 1 90 ? 32.436 3.498 -46.480 1.00 81.31 90 LYS A N 1
ATOM 691 C CA . LYS A 1 90 ? 31.704 3.724 -47.728 1.00 81.31 90 LYS A CA 1
ATOM 692 C C . LYS A 1 90 ? 32.589 3.483 -48.944 1.00 81.31 90 LYS A C 1
ATOM 694 O O . LYS A 1 90 ? 32.143 2.821 -49.877 1.00 81.31 90 LYS A O 1
ATOM 699 N N . ASP A 1 91 ? 33.820 3.979 -48.918 1.00 80.19 91 ASP A N 1
ATOM 700 C CA . ASP A 1 91 ? 34.740 3.866 -50.050 1.00 80.19 91 ASP A CA 1
ATOM 701 C C . ASP A 1 91 ? 35.168 2.409 -50.277 1.00 80.19 91 ASP A C 1
ATOM 703 O O . ASP A 1 91 ? 35.091 1.921 -51.406 1.00 80.19 91 ASP A O 1
ATOM 707 N N . ASP A 1 92 ? 35.461 1.669 -49.202 1.00 83.06 92 ASP A N 1
ATOM 708 C CA . ASP A 1 92 ? 35.764 0.231 -49.254 1.00 83.06 92 ASP A CA 1
ATOM 709 C C . ASP A 1 92 ? 34.590 -0.586 -49.821 1.00 83.06 92 ASP A C 1
ATOM 711 O O . ASP A 1 92 ? 34.765 -1.475 -50.659 1.00 83.06 92 ASP A O 1
ATOM 715 N N . LEU A 1 93 ? 33.362 -0.277 -49.388 1.00 80.62 93 LEU A N 1
ATOM 716 C CA . LEU A 1 93 ? 32.146 -0.927 -49.884 1.00 80.62 93 LEU A CA 1
ATOM 717 C C . LEU A 1 93 ? 31.892 -0.613 -51.358 1.00 80.62 93 LEU A C 1
ATOM 719 O O . LEU A 1 93 ? 31.542 -1.512 -52.125 1.00 80.62 93 LEU A O 1
ATOM 723 N N . VAL A 1 94 ? 32.063 0.645 -51.765 1.00 82.69 94 VAL A N 1
ATOM 724 C CA . VAL A 1 94 ? 31.908 1.067 -53.161 1.00 82.69 94 VAL A CA 1
ATOM 725 C C . VAL A 1 94 ? 32.933 0.358 -54.037 1.00 82.69 94 VAL A C 1
ATOM 727 O O . VAL A 1 94 ? 32.555 -0.195 -55.071 1.00 82.69 94 VAL A O 1
ATOM 730 N N . GLN A 1 95 ? 34.194 0.294 -53.609 1.00 83.50 95 GLN A N 1
ATOM 731 C CA . GLN A 1 95 ? 35.242 -0.407 -54.343 1.00 83.50 95 GLN A CA 1
ATOM 732 C C . GLN A 1 95 ? 34.923 -1.901 -54.495 1.00 83.50 95 GLN A C 1
ATOM 734 O O . GLN A 1 95 ? 34.936 -2.417 -55.614 1.00 83.50 95 GLN A O 1
ATOM 739 N N . ALA A 1 96 ? 34.526 -2.579 -53.414 1.00 86.31 96 ALA A N 1
ATOM 740 C CA . ALA A 1 96 ? 34.146 -3.991 -53.461 1.00 86.31 96 ALA A CA 1
ATOM 741 C C . ALA A 1 96 ? 32.941 -4.258 -54.386 1.00 86.31 96 ALA A C 1
ATOM 743 O O . ALA A 1 96 ? 32.884 -5.284 -55.070 1.00 86.31 96 ALA A O 1
ATOM 744 N N . ILE A 1 97 ? 31.965 -3.343 -54.432 1.00 84.62 97 ILE A N 1
ATOM 745 C CA . ILE A 1 97 ? 30.820 -3.441 -55.348 1.00 84.62 97 ILE A CA 1
ATOM 746 C C . ILE A 1 97 ? 31.278 -3.272 -56.799 1.00 84.62 97 ILE A C 1
ATOM 748 O O . ILE A 1 97 ? 30.898 -4.084 -57.645 1.00 84.62 97 ILE A O 1
ATOM 752 N N . VAL A 1 98 ? 32.096 -2.257 -57.092 1.00 85.44 98 VAL A N 1
ATOM 753 C CA . VAL A 1 98 ? 32.610 -1.992 -58.445 1.00 85.44 98 VAL A CA 1
ATOM 754 C C . VAL A 1 98 ? 33.419 -3.180 -58.956 1.00 85.44 98 VAL A C 1
ATOM 756 O O . VAL A 1 98 ? 33.142 -3.666 -60.051 1.00 85.44 98 VAL A O 1
ATOM 759 N N . GLU A 1 99 ? 34.343 -3.712 -58.154 1.00 88.50 99 GLU A N 1
ATOM 760 C CA . GLU A 1 99 ? 35.138 -4.895 -58.509 1.00 88.50 99 GLU A CA 1
ATOM 761 C C . GLU A 1 99 ? 34.245 -6.095 -58.848 1.00 88.50 99 GLU A C 1
ATOM 763 O O . GLU A 1 99 ? 34.446 -6.774 -59.856 1.00 88.50 99 GLU A O 1
ATOM 768 N N . LYS A 1 100 ? 33.192 -6.323 -58.057 1.00 87.69 100 LYS A N 1
ATOM 769 C CA . LYS A 1 100 ? 32.255 -7.432 -58.269 1.00 87.69 100 LYS A CA 1
ATOM 770 C C . LYS A 1 100 ? 31.374 -7.247 -59.509 1.00 87.69 100 LYS A C 1
ATOM 772 O O . LYS A 1 100 ? 31.026 -8.234 -60.158 1.00 87.69 100 LYS A O 1
ATOM 777 N N . VAL A 1 101 ? 31.003 -6.010 -59.845 1.00 86.62 101 VAL A N 1
ATOM 778 C CA . VAL A 1 101 ? 30.232 -5.684 -61.057 1.00 86.62 101 VAL A CA 1
ATOM 779 C C . VAL A 1 101 ? 31.100 -5.831 -62.302 1.00 86.62 101 VAL A C 1
ATOM 781 O O . VAL A 1 101 ? 30.673 -6.489 -63.250 1.00 86.62 101 VAL A O 1
ATOM 784 N N . VAL A 1 102 ? 32.326 -5.300 -62.284 1.00 88.25 102 VAL A N 1
ATOM 785 C CA . VAL A 1 102 ? 33.294 -5.456 -63.381 1.00 88.25 102 VAL A CA 1
ATOM 786 C C . VAL A 1 102 ? 33.604 -6.934 -63.613 1.00 88.25 102 VAL A C 1
ATOM 788 O O . VAL A 1 102 ? 33.542 -7.393 -64.748 1.00 88.25 102 VAL A O 1
ATOM 791 N N . ALA A 1 103 ? 33.824 -7.718 -62.555 1.00 86.56 103 ALA A N 1
ATOM 792 C CA . ALA A 1 103 ? 34.066 -9.156 -62.680 1.00 86.56 103 ALA A CA 1
ATOM 793 C C . ALA A 1 103 ? 32.883 -9.937 -63.287 1.00 86.56 103 ALA A C 1
ATOM 795 O O . ALA A 1 103 ? 33.083 -11.006 -63.859 1.00 86.56 103 ALA A O 1
ATOM 796 N N . ARG A 1 104 ? 31.646 -9.440 -63.148 1.00 85.88 104 ARG A N 1
ATOM 797 C CA . ARG A 1 104 ? 30.432 -10.145 -63.587 1.00 85.88 104 ARG A CA 1
ATOM 798 C C . ARG A 1 104 ? 29.896 -9.682 -64.943 1.00 85.88 104 ARG A C 1
ATOM 800 O O . ARG A 1 104 ? 29.258 -10.479 -65.623 1.00 85.88 104 ARG A O 1
ATOM 807 N N . TYR A 1 105 ? 30.120 -8.423 -65.309 1.00 81.25 105 TYR A N 1
ATOM 808 C CA . TYR A 1 105 ? 29.524 -7.789 -66.493 1.00 81.25 105 TYR A CA 1
ATOM 809 C C . TYR A 1 105 ? 30.527 -6.994 -67.345 1.00 81.25 105 TYR A C 1
ATOM 811 O O . TYR A 1 105 ? 30.127 -6.373 -68.321 1.00 81.25 105 TYR A O 1
ATOM 819 N N . GLY A 1 106 ? 31.813 -6.970 -66.985 1.00 68.44 106 GLY A N 1
ATOM 820 C CA . GLY A 1 106 ? 32.867 -6.230 -67.693 1.00 68.44 106 GLY A CA 1
ATOM 821 C C . GLY A 1 106 ? 33.428 -6.922 -68.941 1.00 68.44 106 GLY A C 1
ATOM 822 O O . GLY A 1 106 ? 34.535 -6.585 -69.364 1.00 68.44 106 GLY A O 1
ATOM 823 N N . HIS A 1 107 ? 32.695 -7.884 -69.506 1.00 57.41 107 HIS A N 1
ATOM 824 C CA . HIS A 1 107 ? 32.970 -8.505 -70.802 1.00 57.41 107 HIS A CA 1
ATOM 825 C C . HIS A 1 107 ? 31.809 -8.242 -71.754 1.00 57.41 107 HIS A C 1
ATOM 827 O O . HIS A 1 107 ? 30.668 -8.603 -71.386 1.00 57.41 107 HIS A O 1
#